Protein AF-M9T5M3-F1 (afdb_monomer_lite)

Structure (mmCIF, N/CA/C/O backbone):
data_AF-M9T5M3-F1
#
_entry.id   AF-M9T5M3-F1
#
loop_
_atom_site.group_PDB
_atom_site.id
_atom_site.type_symbol
_atom_site.label_atom_id
_atom_site.label_alt_id
_atom_site.label_comp_id
_atom_site.label_asym_id
_atom_site.label_entity_id
_atom_site.label_seq_id
_atom_site.pdbx_PDB_ins_code
_atom_site.Cartn_x
_atom_site.Cartn_y
_atom_site.Cartn_z
_atom_site.occupancy
_atom_site.B_iso_or_equiv
_atom_site.auth_seq_id
_atom_site.auth_comp_id
_atom_site.auth_asym_id
_atom_site.auth_atom_id
_atom_site.pdbx_PDB_model_num
ATOM 1 N N . CYS A 1 1 ? 2.938 -10.520 2.383 1.00 91.94 1 CYS A N 1
ATOM 2 C CA . CYS A 1 1 ? 1.800 -9.602 2.569 1.00 91.94 1 CYS A CA 1
ATOM 3 C C . CYS A 1 1 ? 2.097 -8.698 3.754 1.00 91.94 1 CYS A C 1
ATOM 5 O O . CYS A 1 1 ? 2.867 -9.115 4.613 1.00 91.94 1 CYS A O 1
ATOM 7 N N . GLY A 1 2 ? 1.562 -7.479 3.750 1.00 95.75 2 GLY A N 1
ATOM 8 C CA . GLY A 1 2 ? 1.585 -6.534 4.866 1.00 95.75 2 GLY A CA 1
ATOM 9 C C . GLY A 1 2 ? 0.354 -6.690 5.758 1.00 95.75 2 GLY A C 1
ATOM 10 O O . GLY A 1 2 ? -0.485 -7.564 5.518 1.00 95.75 2 GLY A O 1
ATOM 11 N N . GLU A 1 3 ? 0.252 -5.854 6.787 1.00 98.12 3 GLU A N 1
ATOM 12 C CA . GLU A 1 3 ? -0.797 -5.934 7.803 1.00 98.12 3 GLU A CA 1
ATOM 13 C C . GLU A 1 3 ? -1.112 -4.552 8.389 1.00 98.12 3 GLU A C 1
ATOM 15 O O . GLU A 1 3 ? -0.190 -3.818 8.738 1.00 98.12 3 GLU A O 1
ATOM 20 N N . ASN A 1 4 ? -2.405 -4.248 8.546 1.00 98.56 4 ASN A N 1
ATOM 21 C CA . ASN A 1 4 ? -2.890 -3.183 9.425 1.00 98.56 4 ASN A CA 1
ATOM 22 C C . ASN A 1 4 ? -3.733 -3.790 10.551 1.00 98.56 4 ASN A C 1
ATOM 24 O O . ASN A 1 4 ? -4.546 -4.690 10.312 1.00 98.56 4 ASN A O 1
ATOM 28 N N . LEU A 1 5 ? -3.563 -3.253 11.761 1.00 97.81 5 LEU A N 1
ATOM 29 C CA . LEU A 1 5 ? -4.205 -3.725 12.984 1.00 97.81 5 LEU A CA 1
ATOM 30 C C . LEU A 1 5 ? -5.019 -2.612 13.643 1.00 97.81 5 LEU A C 1
ATOM 32 O O . LEU A 1 5 ? -4.622 -1.448 13.628 1.00 97.81 5 LEU A O 1
ATOM 36 N N . PHE A 1 6 ? -6.149 -2.963 14.254 1.00 97.50 6 PHE A N 1
ATOM 37 C CA . PHE A 1 6 ? -6.955 -2.021 15.031 1.00 97.50 6 PHE A CA 1
ATOM 38 C C . PHE A 1 6 ? -7.634 -2.718 16.213 1.00 97.50 6 PHE A C 1
ATOM 40 O O . PHE A 1 6 ? -8.135 -3.837 16.095 1.00 97.50 6 PHE A O 1
ATOM 47 N N . TYR A 1 7 ? -7.657 -2.048 17.363 1.00 95.50 7 TYR A N 1
ATOM 48 C CA . TYR A 1 7 ? -8.208 -2.567 18.614 1.00 95.50 7 TYR A CA 1
ATOM 49 C C . TYR A 1 7 ? -9.290 -1.633 19.148 1.00 95.50 7 TYR A C 1
ATOM 51 O O . TYR A 1 7 ? -9.123 -0.416 19.149 1.00 95.50 7 TYR A O 1
ATOM 59 N N . SER A 1 8 ? -10.385 -2.199 19.656 1.00 95.00 8 SER A N 1
ATOM 60 C CA . SER A 1 8 ? -11.462 -1.426 20.279 1.00 95.00 8 SER A CA 1
ATOM 61 C C . SER A 1 8 ? -12.129 -2.181 21.428 1.00 95.00 8 SER A C 1
ATOM 63 O O . SER A 1 8 ? -12.139 -3.410 21.484 1.00 95.00 8 SER A O 1
ATOM 65 N N . SER A 1 9 ? -12.713 -1.439 22.369 1.00 93.88 9 SER A N 1
ATOM 66 C CA . SER A 1 9 ? -13.536 -1.980 23.459 1.00 93.88 9 SER A CA 1
ATOM 67 C C . SER A 1 9 ? -14.987 -2.257 23.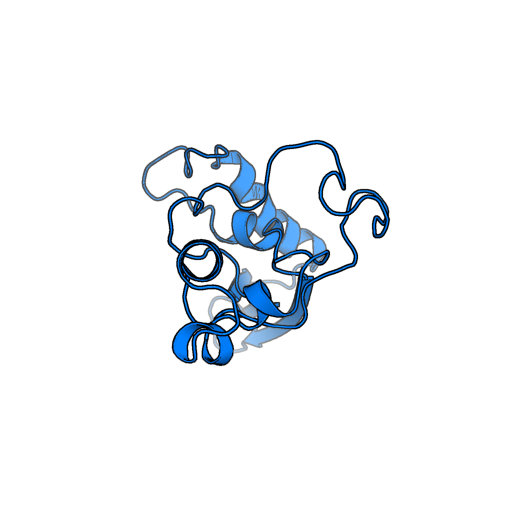037 1.00 93.88 9 SER A C 1
ATOM 69 O O . SER A 1 9 ? -15.687 -3.031 23.696 1.00 93.88 9 SER A O 1
ATOM 71 N N . VAL A 1 10 ? -15.428 -1.655 21.929 1.00 93.19 10 VAL A N 1
ATOM 72 C CA . VAL A 1 10 ? -16.774 -1.759 21.344 1.00 93.19 10 VAL A CA 1
ATOM 73 C C . VAL A 1 10 ? -16.675 -2.108 19.854 1.00 93.19 10 VAL A C 1
ATOM 75 O O . VAL A 1 10 ? -15.649 -1.817 19.239 1.00 93.19 10 VAL A O 1
ATOM 78 N N . PRO A 1 11 ? -17.702 -2.724 19.246 1.00 95.31 11 PRO A N 1
ATOM 79 C CA . PRO A 1 11 ? -17.667 -2.993 17.815 1.00 95.31 11 PRO A CA 1
ATOM 80 C C . PRO A 1 11 ? -17.707 -1.673 17.032 1.00 95.31 11 PRO A C 1
ATOM 82 O O . PRO A 1 11 ? -18.591 -0.845 17.242 1.00 95.31 11 PRO A O 1
ATOM 85 N N . ILE A 1 12 ? -16.748 -1.506 16.128 1.00 97.69 12 ILE A N 1
ATOM 86 C CA . ILE A 1 12 ? -16.584 -0.375 15.211 1.00 97.69 12 ILE A CA 1
ATOM 87 C C . ILE A 1 12 ? -16.892 -0.830 13.771 1.00 97.69 12 ILE A C 1
ATOM 89 O O . ILE A 1 12 ? -16.461 -1.922 13.373 1.00 97.69 12 ILE A O 1
ATOM 93 N N . PRO A 1 13 ? -17.637 -0.042 12.973 1.00 98.19 13 PRO A N 1
ATOM 94 C CA . PRO A 1 13 ? -17.817 -0.300 11.546 1.00 98.19 13 PRO A CA 1
ATOM 95 C C . PRO A 1 13 ? -16.484 -0.295 10.790 1.00 98.19 13 PRO A C 1
ATOM 97 O O . PRO A 1 13 ? -15.629 0.549 11.042 1.00 98.19 13 PRO A O 1
ATOM 100 N N . TRP A 1 14 ? -16.321 -1.174 9.795 1.00 98.44 14 TRP A N 1
ATOM 101 C CA . TRP A 1 14 ? -15.093 -1.217 8.986 1.00 98.44 14 TRP A CA 1
ATOM 102 C C . TRP A 1 14 ? -14.730 0.135 8.366 1.00 98.44 14 TRP A C 1
ATOM 104 O O . TRP A 1 14 ? -13.555 0.477 8.330 1.00 98.44 14 TRP A O 1
ATOM 114 N N . SER A 1 15 ? -15.715 0.929 7.937 1.00 98.44 15 SER A N 1
ATOM 115 C CA . SER A 1 15 ? -15.475 2.270 7.392 1.00 98.44 15 SER A CA 1
ATOM 116 C C . SER A 1 15 ? -14.741 3.188 8.371 1.00 98.44 15 SER A C 1
ATOM 118 O O . SER A 1 15 ? -13.865 3.933 7.957 1.00 98.44 15 SER A O 1
ATOM 120 N N . GLU A 1 16 ? -15.058 3.113 9.665 1.00 98.56 16 GLU A N 1
ATOM 121 C CA . GLU A 1 16 ? -14.385 3.907 10.699 1.00 98.56 16 GLU A CA 1
ATOM 122 C C . GLU A 1 16 ? -12.983 3.366 11.005 1.00 98.56 16 GLU A C 1
ATOM 124 O O . GLU A 1 16 ? -12.069 4.150 11.238 1.00 98.56 16 GLU A O 1
ATOM 129 N N . VAL A 1 17 ? -12.780 2.045 10.935 1.00 98.56 17 VAL A N 1
ATOM 130 C CA . VAL A 1 17 ? -11.445 1.432 11.064 1.00 98.56 17 VAL A CA 1
ATOM 131 C C . VAL A 1 17 ? -10.528 1.870 9.917 1.00 98.56 17 VAL A C 1
ATOM 133 O O . VAL A 1 17 ? -9.406 2.309 10.156 1.00 98.56 17 VAL A O 1
ATOM 136 N N . PHE A 1 18 ? -11.017 1.809 8.673 1.00 98.56 18 PHE A N 1
ATOM 137 C CA . PHE A 1 18 ? -10.279 2.294 7.505 1.00 98.56 18 PHE A CA 1
ATOM 138 C C . PHE A 1 18 ? -10.013 3.797 7.582 1.00 98.56 18 PHE A C 1
ATOM 140 O O . PHE A 1 18 ? -8.911 4.224 7.252 1.00 98.56 18 PHE A O 1
ATOM 147 N N . GLN A 1 19 ? -10.982 4.585 8.055 1.00 98.69 19 GLN A N 1
ATOM 148 C CA . GLN A 1 19 ? -10.789 6.018 8.256 1.00 98.69 19 GLN A CA 1
ATOM 149 C C . GLN A 1 19 ? -9.700 6.295 9.300 1.00 98.69 19 GLN A C 1
ATOM 151 O O . GLN A 1 19 ? -8.822 7.105 9.038 1.00 98.69 19 GLN A O 1
ATOM 156 N N . ALA A 1 20 ? -9.691 5.574 10.425 1.00 98.50 20 ALA A N 1
ATOM 157 C CA . ALA A 1 20 ? -8.671 5.737 11.461 1.00 98.50 20 ALA A CA 1
ATOM 158 C C . ALA A 1 20 ? -7.254 5.434 10.945 1.00 98.50 20 ALA A C 1
ATOM 160 O O . ALA A 1 20 ? -6.319 6.164 11.256 1.00 98.50 20 ALA A O 1
ATOM 161 N N . TRP A 1 21 ? -7.091 4.390 10.126 1.00 98.69 21 TRP A N 1
ATOM 162 C CA . TRP A 1 21 ? -5.822 4.110 9.444 1.00 98.69 21 TRP A CA 1
ATOM 163 C C . TRP A 1 21 ? -5.464 5.171 8.397 1.00 98.69 21 TRP A C 1
ATOM 165 O O . TRP A 1 21 ? -4.291 5.477 8.212 1.00 98.69 21 TRP A O 1
ATOM 175 N N . PHE A 1 22 ? -6.456 5.725 7.700 1.00 98.69 22 PHE A N 1
ATOM 176 C CA . PHE A 1 22 ? -6.254 6.747 6.675 1.00 98.69 22 PHE A CA 1
ATOM 177 C C . PHE A 1 22 ? -5.904 8.123 7.256 1.00 98.69 22 PHE A C 1
ATOM 179 O O . PHE A 1 22 ? -5.158 8.872 6.631 1.00 98.69 22 PHE A O 1
ATOM 186 N N . ASP A 1 23 ? -6.409 8.458 8.442 1.00 98.69 23 ASP A N 1
ATOM 187 C CA . ASP A 1 23 ? -6.197 9.758 9.091 1.00 98.69 23 ASP A CA 1
ATOM 188 C C . ASP A 1 23 ? -4.734 9.999 9.499 1.00 98.69 23 ASP A C 1
ATOM 190 O O . ASP A 1 23 ? -4.328 11.148 9.656 1.00 98.69 23 ASP A O 1
ATOM 194 N N . GLU A 1 24 ? -3.897 8.955 9.542 1.00 98.50 24 GLU A N 1
ATOM 195 C CA . GLU A 1 24 ? -2.436 9.096 9.659 1.00 98.50 24 GLU A CA 1
ATOM 196 C C . GLU A 1 24 ? -1.813 9.933 8.526 1.00 98.50 24 GLU A C 1
ATOM 198 O O . GLU A 1 24 ? -0.697 10.435 8.664 1.00 98.50 24 GLU A O 1
ATOM 203 N N . ARG A 1 25 ? -2.533 10.141 7.413 1.00 97.94 25 ARG A N 1
ATOM 204 C CA . ARG A 1 25 ? -2.114 11.040 6.329 1.00 97.94 25 ARG A CA 1
ATOM 205 C C . ARG A 1 25 ? -1.824 12.466 6.801 1.00 97.94 25 ARG A C 1
ATOM 207 O O . ARG A 1 25 ? -1.043 13.157 6.158 1.00 97.94 25 ARG A O 1
ATOM 214 N N . GLU A 1 26 ? -2.474 12.921 7.874 1.00 98.00 26 GLU A N 1
ATOM 215 C CA . GLU A 1 26 ? -2.292 14.277 8.410 1.00 98.00 26 GLU A CA 1
ATOM 216 C C . GLU A 1 26 ? -0.874 14.477 8.969 1.00 98.00 26 GLU A C 1
ATOM 218 O O . GLU A 1 26 ? -0.364 15.597 8.997 1.00 98.00 26 GLU A O 1
ATOM 223 N N . ASP A 1 27 ? -0.206 13.376 9.324 1.00 98.00 27 ASP A N 1
ATOM 224 C CA . ASP A 1 27 ? 1.162 13.347 9.830 1.00 98.00 27 ASP A CA 1
ATOM 225 C C . ASP A 1 27 ? 2.179 12.875 8.771 1.00 98.00 27 ASP A C 1
ATOM 227 O O . ASP A 1 27 ? 3.326 12.562 9.100 1.00 98.00 27 ASP A O 1
ATOM 231 N N . PHE A 1 28 ? 1.791 12.835 7.492 1.00 98.12 28 PHE A N 1
ATOM 232 C CA . PHE A 1 28 ? 2.619 12.349 6.389 1.00 98.12 28 PHE A CA 1
ATOM 233 C C . PHE A 1 28 ? 2.860 13.414 5.312 1.00 98.12 28 PHE A C 1
ATOM 235 O O . PHE A 1 28 ? 1.932 14.031 4.792 1.00 98.12 28 PHE A O 1
ATOM 242 N N . ILE A 1 29 ? 4.118 13.563 4.898 1.00 97.62 29 ILE A N 1
ATOM 243 C CA . ILE A 1 29 ? 4.528 14.358 3.738 1.00 97.62 29 ILE A CA 1
ATOM 244 C C . ILE A 1 29 ? 5.093 13.410 2.679 1.00 97.62 29 ILE A C 1
ATOM 246 O O . ILE A 1 29 ? 6.056 12.680 2.923 1.00 97.62 29 ILE A O 1
ATOM 250 N N . TYR A 1 30 ? 4.515 13.432 1.477 1.00 97.12 30 TYR A N 1
ATOM 251 C CA . TYR A 1 30 ? 4.975 12.595 0.370 1.00 97.12 30 TYR A CA 1
ATOM 252 C C . TYR A 1 30 ? 6.453 12.861 0.041 1.00 97.12 30 TYR A C 1
ATOM 254 O O . TYR A 1 30 ? 6.880 14.005 -0.088 1.00 97.12 30 TYR A O 1
ATOM 262 N N . GLY A 1 31 ? 7.242 11.794 -0.090 1.00 95.75 31 GLY A N 1
ATOM 263 C CA . GLY A 1 31 ? 8.679 11.857 -0.371 1.00 95.75 31 GLY A CA 1
ATOM 264 C C . GLY A 1 31 ? 9.559 12.204 0.836 1.00 95.75 31 GLY A C 1
ATOM 265 O O . GLY A 1 31 ? 10.747 11.884 0.814 1.00 95.75 31 GLY A O 1
ATOM 266 N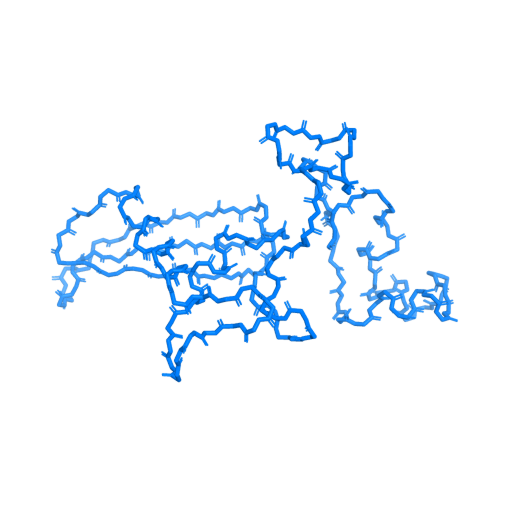 N . GLU A 1 32 ? 8.998 12.786 1.899 1.00 95.50 32 GLU A N 1
ATOM 267 C CA . GLU A 1 32 ? 9.732 13.165 3.115 1.00 95.50 32 GLU A CA 1
ATOM 268 C C . GLU A 1 32 ? 9.475 12.196 4.280 1.00 95.50 32 GLU A C 1
ATOM 270 O O . GLU A 1 32 ? 10.407 11.849 5.008 1.00 95.50 32 GLU A O 1
ATOM 275 N N . GLY A 1 33 ? 8.243 11.698 4.415 1.00 95.56 33 GLY A N 1
ATOM 276 C CA . GLY A 1 33 ? 7.825 10.775 5.466 1.00 95.56 33 GLY A CA 1
ATOM 277 C C . GLY A 1 33 ? 7.067 11.468 6.607 1.00 95.56 33 GLY A C 1
ATOM 278 O O . GLY A 1 33 ? 6.215 12.313 6.333 1.00 95.56 33 GLY A O 1
ATOM 279 N N . PRO A 1 34 ? 7.292 11.078 7.876 1.00 97.12 34 PRO A N 1
ATOM 280 C CA . PRO A 1 34 ? 6.521 11.588 9.008 1.00 97.12 34 PRO A CA 1
ATOM 281 C C . PRO A 1 34 ? 6.834 13.062 9.321 1.00 97.12 34 PRO A C 1
ATOM 283 O O . PRO A 1 34 ? 7.991 13.480 9.274 1.00 97.12 34 PRO A O 1
ATOM 286 N N . THR A 1 35 ? 5.820 13.842 9.706 1.00 97.50 35 THR A N 1
ATOM 287 C CA . THR A 1 35 ? 5.940 15.280 10.038 1.00 97.50 35 THR A CA 1
ATOM 288 C C . THR A 1 35 ? 6.686 15.551 11.349 1.00 97.50 35 THR A C 1
ATOM 290 O O . THR A 1 35 ? 7.213 16.647 11.553 1.00 97.50 35 THR A O 1
ATOM 293 N N . TYR A 1 36 ? 6.756 14.564 12.244 1.00 96.38 36 TYR A N 1
ATOM 294 C CA . TYR A 1 36 ? 7.525 14.607 13.485 1.00 96.38 36 TYR A CA 1
ATOM 295 C C . TYR A 1 36 ? 8.102 13.231 13.833 1.00 96.38 36 TYR A C 1
ATOM 297 O O . TYR A 1 36 ? 7.702 12.194 13.302 1.00 96.38 36 TYR A O 1
ATOM 305 N N . GLU A 1 37 ? 9.079 13.216 14.739 1.00 94.12 37 GLU A N 1
ATOM 306 C CA . GLU A 1 37 ? 9.738 11.982 15.160 1.00 94.12 37 GLU A CA 1
ATOM 307 C C . GLU A 1 37 ? 8.732 11.010 15.795 1.00 94.12 37 GLU A C 1
ATOM 309 O O . GLU A 1 37 ? 8.007 11.369 16.722 1.00 94.12 37 GLU A O 1
ATOM 314 N N . ASN A 1 38 ? 8.731 9.761 15.324 1.00 92.88 38 ASN A N 1
ATOM 315 C CA . ASN A 1 38 ? 7.828 8.691 15.761 1.00 92.88 38 ASN A CA 1
ATOM 316 C C . ASN A 1 38 ? 6.344 8.875 15.395 1.00 92.88 38 ASN A C 1
ATOM 318 O O . ASN A 1 38 ? 5.517 8.134 15.930 1.00 92.88 38 ASN A O 1
ATOM 322 N N . ALA A 1 39 ? 5.989 9.799 14.492 1.00 96.50 39 ALA A N 1
ATOM 323 C CA . ALA A 1 39 ? 4.635 9.816 13.941 1.00 96.50 39 ALA A CA 1
ATOM 324 C C . ALA A 1 39 ? 4.328 8.473 13.258 1.00 96.50 39 ALA A C 1
ATOM 326 O O . ALA A 1 39 ? 5.161 7.924 12.524 1.00 96.50 39 ALA A O 1
ATOM 327 N N . VAL A 1 40 ? 3.140 7.929 13.518 1.00 96.88 40 VAL A N 1
ATOM 328 C CA . VAL A 1 40 ? 2.699 6.671 12.915 1.00 96.88 40 VAL A CA 1
ATOM 329 C C . VAL A 1 40 ? 2.021 7.000 11.593 1.00 96.88 40 VAL A C 1
ATOM 331 O O . VAL A 1 40 ? 1.009 7.683 11.572 1.00 96.88 40 VAL A O 1
ATOM 334 N N . ILE A 1 41 ? 2.621 6.530 10.500 1.00 97.62 41 ILE A N 1
ATOM 335 C CA . ILE A 1 41 ? 2.146 6.752 9.122 1.00 97.62 41 ILE A CA 1
ATOM 336 C C . ILE A 1 41 ? 1.935 5.445 8.348 1.00 97.62 41 ILE A C 1
ATOM 338 O O . ILE A 1 41 ? 1.524 5.452 7.188 1.00 97.62 41 ILE A O 1
ATOM 342 N N . GLY A 1 42 ? 2.302 4.319 8.966 1.00 97.38 42 GLY A N 1
ATOM 343 C CA . GLY A 1 42 ? 2.434 3.032 8.294 1.00 97.38 42 GLY A CA 1
ATOM 344 C C . GLY A 1 42 ? 1.100 2.442 7.849 1.00 97.38 42 GLY A C 1
ATOM 345 O O . GLY A 1 42 ? 1.060 1.758 6.822 1.00 97.38 42 GLY A O 1
ATOM 346 N N . HIS A 1 43 ? 0.016 2.709 8.582 1.00 98.44 43 HIS A N 1
ATOM 347 C CA . HIS A 1 43 ? -1.297 2.223 8.191 1.00 98.44 43 HIS A CA 1
ATOM 348 C C . HIS A 1 43 ? -1.794 2.986 6.967 1.00 98.44 43 HIS A C 1
ATOM 350 O O . HIS A 1 43 ? -2.247 2.348 6.013 1.00 98.44 43 HIS A O 1
ATOM 356 N N . TYR A 1 44 ? -1.637 4.315 6.951 1.00 98.50 44 TYR A N 1
ATOM 357 C CA . TYR A 1 44 ? -1.973 5.135 5.786 1.00 98.50 44 TYR A CA 1
ATOM 358 C C . TYR A 1 44 ? -1.159 4.720 4.560 1.00 98.50 44 TYR A C 1
ATOM 360 O O . TYR A 1 44 ? -1.742 4.413 3.519 1.00 98.50 44 TYR A O 1
ATOM 368 N N . THR A 1 45 ? 0.171 4.637 4.668 1.00 97.94 45 THR A N 1
ATOM 369 C CA . THR A 1 45 ? 1.015 4.299 3.512 1.00 97.94 45 THR A CA 1
ATOM 370 C C . THR A 1 45 ? 0.740 2.897 2.977 1.00 97.94 45 THR A C 1
ATOM 372 O O . THR A 1 45 ? 0.857 2.693 1.772 1.00 97.94 45 THR A O 1
ATOM 375 N N . GLN A 1 46 ? 0.314 1.947 3.818 1.00 98.06 46 GLN A N 1
ATOM 376 C CA . GLN A 1 46 ? -0.144 0.631 3.365 1.00 98.06 46 GLN A CA 1
ATOM 377 C C . GLN A 1 46 ? -1.483 0.709 2.613 1.00 98.06 46 GLN A C 1
ATOM 379 O O . GLN A 1 46 ? -1.645 0.009 1.613 1.00 98.0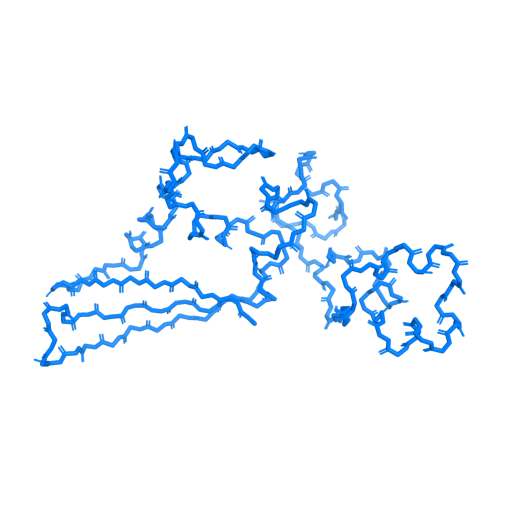6 46 GLN A O 1
ATOM 384 N N . LEU A 1 47 ? -2.429 1.552 3.043 1.00 97.88 47 LEU A N 1
ATOM 385 C CA . LEU A 1 47 ? -3.708 1.729 2.340 1.00 97.88 47 LEU A CA 1
ATOM 386 C C . LEU A 1 47 ? -3.526 2.298 0.930 1.00 97.88 47 LEU A C 1
ATOM 388 O O . LEU A 1 47 ? -4.229 1.880 0.014 1.00 97.88 47 LEU A O 1
ATOM 392 N N . VAL A 1 48 ? -2.585 3.228 0.753 1.00 97.38 48 VAL A N 1
ATOM 393 C CA . VAL A 1 48 ? -2.318 3.880 -0.542 1.00 97.38 48 VAL A CA 1
ATOM 394 C C . VAL A 1 48 ? -1.130 3.272 -1.294 1.00 97.38 48 VAL A C 1
ATOM 396 O O . VAL A 1 48 ? -0.605 3.883 -2.224 1.00 97.38 48 VAL A O 1
ATOM 399 N N . TRP A 1 49 ? -0.673 2.080 -0.904 1.00 97.56 49 TRP A N 1
ATOM 400 C CA . TRP A 1 49 ? 0.487 1.454 -1.532 1.00 97.56 49 TRP A CA 1
ATOM 401 C C . TRP A 1 49 ? 0.144 0.939 -2.932 1.00 97.56 49 TRP A C 1
ATOM 403 O O . TRP A 1 49 ? -0.600 -0.031 -3.063 1.00 97.56 49 TRP A O 1
ATOM 413 N N . TYR A 1 50 ? 0.745 1.518 -3.974 1.00 95.88 50 TYR A N 1
ATOM 414 C CA . TYR A 1 50 ? 0.373 1.278 -5.380 1.00 95.88 50 TYR A CA 1
ATOM 415 C C . TYR A 1 50 ? 0.369 -0.199 -5.796 1.00 95.88 50 TYR A C 1
ATOM 417 O O . TYR A 1 50 ? -0.416 -0.610 -6.646 1.00 95.88 50 TYR A O 1
ATOM 425 N N . LYS A 1 51 ? 1.253 -1.001 -5.193 1.00 94.69 51 LYS A N 1
ATOM 426 C CA . LYS A 1 51 ? 1.398 -2.422 -5.506 1.00 94.69 51 LYS A CA 1
ATOM 427 C C . LYS A 1 51 ? 0.427 -3.316 -4.732 1.00 94.69 51 LYS A C 1
ATOM 429 O O . LYS A 1 51 ? 0.265 -4.473 -5.086 1.00 94.69 51 LYS A O 1
ATOM 434 N N . SER A 1 52 ? -0.198 -2.838 -3.657 1.00 96.50 52 SER A N 1
ATOM 435 C CA . SER A 1 52 ? -1.061 -3.667 -2.803 1.00 96.50 52 SER A CA 1
ATOM 436 C C . SER A 1 52 ? -2.470 -3.786 -3.392 1.00 96.50 52 SER A C 1
ATOM 438 O O . SER A 1 52 ? -3.360 -3.029 -3.024 1.00 96.50 52 SER A O 1
ATOM 440 N N . TYR A 1 53 ? -2.681 -4.737 -4.306 1.00 96.56 53 TYR A N 1
ATOM 441 C CA . TYR A 1 53 ? -3.951 -4.881 -5.038 1.00 96.56 53 TYR A CA 1
ATOM 442 C C . TYR A 1 53 ? -4.904 -5.949 -4.469 1.00 96.56 53 TYR A C 1
ATOM 444 O O . TYR A 1 53 ? -6.058 -6.028 -4.884 1.00 96.56 53 TYR A O 1
ATOM 452 N N . LEU A 1 54 ? -4.452 -6.778 -3.523 1.00 97.00 54 LEU A N 1
ATOM 453 C CA . LEU A 1 54 ? -5.288 -7.750 -2.813 1.00 97.00 54 LEU A CA 1
ATOM 454 C C . LEU A 1 54 ? -5.397 -7.367 -1.343 1.00 97.00 54 LEU A C 1
ATOM 456 O O . LEU A 1 54 ? -4.389 -7.092 -0.690 1.00 97.00 54 LEU A O 1
ATOM 460 N N . ILE A 1 55 ? -6.611 -7.442 -0.806 1.00 98.12 55 ILE A N 1
ATOM 461 C CA . ILE A 1 55 ? -6.891 -7.208 0.607 1.00 98.12 55 ILE A CA 1
ATOM 462 C C . ILE A 1 55 ? -7.796 -8.308 1.162 1.00 98.12 55 ILE A C 1
ATOM 464 O O . ILE A 1 55 ? -8.744 -8.744 0.508 1.00 98.12 55 ILE A O 1
ATOM 468 N N . ALA A 1 56 ? -7.510 -8.755 2.381 1.00 98.38 56 ALA A N 1
ATOM 469 C CA . ALA A 1 56 ? -8.381 -9.645 3.138 1.00 98.38 56 ALA A CA 1
ATOM 470 C C . ALA A 1 56 ? -8.432 -9.196 4.597 1.00 98.38 56 ALA A C 1
ATOM 472 O O . ALA A 1 56 ? -7.389 -9.005 5.218 1.00 98.38 56 ALA A O 1
ATOM 473 N N . CYS A 1 57 ? -9.637 -9.052 5.145 1.00 98.56 57 CYS A N 1
ATOM 474 C CA . CYS A 1 57 ? -9.843 -8.524 6.488 1.00 98.56 57 CYS A CA 1
ATOM 475 C C . CYS A 1 57 ? -10.678 -9.467 7.356 1.00 98.56 57 CYS A C 1
ATOM 477 O O . CYS A 1 57 ? -11.547 -10.186 6.860 1.00 98.56 57 CYS A O 1
ATOM 479 N N . ALA A 1 58 ? -10.436 -9.429 8.662 1.00 98.19 58 ALA A N 1
ATOM 480 C CA . ALA A 1 58 ? -11.178 -10.175 9.665 1.00 98.19 58 ALA A CA 1
ATOM 481 C C . ALA A 1 58 ? -11.292 -9.375 10.967 1.00 98.19 58 ALA A C 1
ATOM 483 O O . ALA A 1 58 ? -10.447 -8.539 11.282 1.00 98.19 58 ALA A O 1
ATOM 484 N N . VAL A 1 59 ? -12.344 -9.655 11.735 1.00 97.38 59 VAL A N 1
ATOM 485 C CA . VAL A 1 59 ? -12.534 -9.125 13.087 1.00 97.38 59 VAL A CA 1
ATOM 486 C C . VAL A 1 59 ? -12.851 -10.274 14.035 1.00 97.38 59 VAL A C 1
ATOM 488 O O . VAL A 1 59 ? -13.622 -11.171 13.693 1.00 97.38 59 VAL A O 1
ATOM 491 N N . SER A 1 60 ? -12.256 -10.247 15.225 1.00 96.06 60 SER A N 1
ATOM 492 C CA . SER A 1 60 ? -12.507 -11.209 16.297 1.00 96.06 60 SER A CA 1
ATOM 493 C C . SER A 1 60 ? -12.933 -10.497 17.575 1.00 96.06 60 SER A C 1
ATOM 495 O O . SER A 1 60 ? -12.433 -9.414 17.882 1.00 96.06 60 SER A O 1
ATOM 497 N N . GLN A 1 61 ? -13.831 -11.125 18.338 1.00 95.19 61 GLN A N 1
ATOM 498 C CA . GLN A 1 61 ? -14.173 -10.696 19.690 1.00 95.19 61 GLN A CA 1
ATOM 499 C C . GLN A 1 61 ? -13.307 -11.453 20.712 1.00 95.19 61 GLN A C 1
ATOM 501 O O . GLN A 1 61 ? -13.351 -12.679 20.787 1.00 95.19 61 GLN A O 1
ATOM 506 N N . CYS A 1 62 ? -12.529 -10.728 21.512 1.00 92.12 62 CYS A N 1
ATOM 507 C CA . CYS A 1 62 ? -11.583 -11.254 22.494 1.00 92.12 62 CYS A CA 1
ATOM 508 C C . CYS A 1 62 ? -12.165 -11.122 23.915 1.00 92.12 62 CYS A C 1
ATOM 510 O O . CYS A 1 62 ? -12.069 -10.070 24.543 1.00 92.12 62 CYS A O 1
ATOM 512 N N . GLU A 1 63 ? -12.794 -12.183 24.434 1.00 80.75 63 GLU A N 1
ATOM 513 C CA . GLU A 1 63 ? -13.592 -12.142 25.680 1.00 80.75 63 GLU A CA 1
ATOM 514 C C . GLU A 1 63 ? -12.802 -11.785 26.956 1.00 80.75 63 GLU A C 1
ATOM 516 O O . GLU A 1 63 ? -13.386 -11.259 27.904 1.00 80.75 63 GLU A O 1
ATOM 521 N N . HIS A 1 64 ? -11.489 -12.036 26.986 1.00 77.56 64 HIS A N 1
ATOM 522 C CA . HIS A 1 64 ? -10.624 -11.821 28.159 1.00 77.56 64 HIS A CA 1
ATOM 523 C C . HIS A 1 64 ? -9.581 -10.710 27.976 1.00 77.56 64 HIS A C 1
ATOM 525 O O . HIS A 1 64 ? -8.648 -10.613 28.773 1.00 77.56 64 HIS A O 1
ATOM 531 N N . ASP A 1 65 ? -9.721 -9.885 26.941 1.00 77.62 65 ASP A N 1
ATOM 532 C CA . ASP A 1 65 ? -8.797 -8.787 26.666 1.00 77.62 65 ASP A CA 1
ATOM 533 C C . ASP A 1 65 ? -9.409 -7.433 27.068 1.00 77.62 65 ASP A C 1
ATOM 535 O O . ASP A 1 65 ? -10.631 -7.250 27.091 1.00 77.62 65 ASP A O 1
ATOM 539 N N . THR A 1 66 ? -8.549 -6.466 27.395 1.00 76.00 66 THR A N 1
ATOM 540 C CA . THR A 1 66 ? -8.943 -5.068 27.636 1.00 76.00 66 THR A CA 1
ATOM 541 C C . THR A 1 66 ? -9.598 -4.486 26.382 1.00 76.00 66 THR A C 1
ATOM 543 O O . THR A 1 66 ? -10.578 -3.741 26.472 1.00 76.00 66 THR A O 1
ATOM 546 N N . TYR A 1 67 ? -9.099 -4.884 25.209 1.00 79.31 67 TYR A N 1
ATOM 547 C CA . TYR A 1 67 ? -9.683 -4.569 23.912 1.00 79.31 67 TYR A CA 1
ATOM 548 C C . TYR A 1 67 ? -10.477 -5.766 23.394 1.00 79.31 67 TYR A C 1
ATOM 550 O O . TYR A 1 67 ? -9.930 -6.751 22.910 1.00 79.31 67 TYR A O 1
ATOM 558 N N . LYS A 1 68 ? -11.802 -5.671 23.512 1.00 91.19 68 LYS A N 1
ATOM 559 C CA . LYS A 1 68 ? -12.727 -6.763 23.195 1.00 91.19 68 LYS A CA 1
ATOM 560 C C . LYS A 1 68 ? -12.848 -7.072 21.709 1.00 91.19 68 LYS A C 1
ATOM 562 O O . LYS A 1 68 ? -13.390 -8.121 21.393 1.00 91.19 68 LYS A O 1
ATOM 567 N N . TYR A 1 69 ? -12.411 -6.190 20.816 1.00 96.06 69 TYR A N 1
ATOM 568 C CA . TYR A 1 69 ? -12.506 -6.379 19.372 1.00 96.06 69 TYR A CA 1
ATOM 569 C C . TYR A 1 69 ? -11.156 -6.115 18.720 1.00 96.06 69 TYR A C 1
ATOM 571 O O . TYR A 1 69 ? -10.574 -5.045 18.911 1.00 96.06 69 TYR A O 1
ATOM 579 N N . PHE A 1 70 ? -10.688 -7.087 17.940 1.00 96.50 70 PHE A N 1
ATOM 580 C CA . PHE A 1 70 ? -9.427 -7.027 17.213 1.00 96.50 70 PHE A CA 1
ATOM 581 C C . PHE A 1 70 ? -9.675 -7.175 15.714 1.00 96.50 70 PHE A C 1
ATOM 583 O O . PHE A 1 70 ? -10.241 -8.175 15.269 1.00 96.50 70 PHE A O 1
ATOM 590 N N . TYR A 1 71 ? -9.267 -6.163 14.956 1.00 98.19 71 TYR A N 1
ATOM 591 C CA . TYR A 1 71 ? -9.435 -6.043 13.515 1.00 98.19 71 TYR A CA 1
ATOM 592 C C . TYR A 1 71 ? -8.078 -6.201 12.842 1.00 98.19 71 TYR A C 1
ATOM 594 O O . TYR A 1 71 ? -7.097 -5.577 13.250 1.00 98.19 71 TYR A O 1
ATOM 602 N N . VAL A 1 72 ? -8.050 -7.005 11.786 1.00 98.25 72 VAL A N 1
ATOM 603 C CA . VAL A 1 72 ? -6.852 -7.299 11.000 1.00 98.25 72 VAL A CA 1
ATOM 604 C C . VAL A 1 72 ? -7.203 -7.165 9.528 1.00 98.25 72 VAL A C 1
ATOM 606 O O . VAL A 1 72 ? -8.207 -7.724 9.090 1.00 98.25 72 VAL A O 1
ATOM 609 N N . CYS A 1 73 ? -6.371 -6.468 8.760 1.00 98.69 73 CYS A N 1
ATOM 610 C CA . CYS A 1 73 ? -6.385 -6.520 7.300 1.00 98.69 73 CYS A CA 1
ATOM 611 C C . CYS A 1 73 ? -4.993 -6.883 6.790 1.00 98.69 73 CYS A C 1
ATOM 613 O O . CYS A 1 73 ? -4.014 -6.234 7.151 1.00 98.69 73 CYS A O 1
ATOM 615 N N . HIS A 1 74 ? -4.916 -7.888 5.922 1.00 98.62 74 HIS A N 1
ATOM 616 C CA . HIS A 1 74 ? -3.711 -8.241 5.184 1.00 98.62 74 HIS A CA 1
ATOM 617 C C . HIS A 1 74 ? -3.756 -7.685 3.767 1.00 98.62 74 HIS A C 1
ATOM 619 O O . HIS A 1 74 ? -4.786 -7.770 3.101 1.00 98.62 74 HIS A O 1
ATOM 625 N N . TYR A 1 75 ? -2.608 -7.191 3.305 1.00 98.00 75 TYR A N 1
ATOM 626 C CA . TYR A 1 75 ? -2.437 -6.561 1.997 1.00 98.00 75 TYR A CA 1
ATOM 627 C C . TYR A 1 75 ? -1.379 -7.318 1.200 1.00 98.00 75 TYR A C 1
ATOM 629 O O . TYR A 1 75 ? -0.269 -7.550 1.691 1.00 98.00 75 TYR A O 1
ATOM 637 N N . CYS A 1 76 ? -1.711 -7.753 -0.009 1.00 95.12 76 CYS A N 1
ATOM 638 C CA . CYS A 1 76 ? -0.803 -8.516 -0.854 1.00 95.12 76 CYS A CA 1
ATOM 639 C C . CYS A 1 76 ? -0.720 -7.890 -2.252 1.00 95.12 76 CYS A C 1
ATOM 641 O O . CYS A 1 76 ? -1.759 -7.623 -2.856 1.00 95.12 76 CYS A O 1
ATOM 643 N N . PRO A 1 77 ? 0.486 -7.751 -2.820 1.00 94.31 77 PRO A N 1
ATOM 644 C CA . PRO A 1 77 ? 1.815 -7.771 -2.191 1.00 94.31 77 PRO A CA 1
ATOM 645 C C . PRO A 1 77 ? 1.952 -6.836 -0.980 1.00 94.31 77 PRO A C 1
ATOM 647 O O . PRO A 1 77 ? 1.087 -6.008 -0.728 1.00 94.31 77 PRO A O 1
ATOM 650 N N . ALA A 1 78 ? 3.006 -7.016 -0.178 1.00 94.12 78 ALA A N 1
ATOM 651 C CA . ALA A 1 78 ? 3.215 -6.173 1.001 1.00 94.12 78 ALA A CA 1
ATOM 652 C C . ALA A 1 78 ? 3.573 -4.736 0.598 1.00 94.12 78 ALA A C 1
ATOM 654 O O . ALA A 1 78 ? 4.396 -4.541 -0.300 1.00 94.12 78 ALA A O 1
ATOM 655 N N . GLY A 1 79 ? 2.995 -3.756 1.293 1.00 94.75 79 GLY A N 1
ATOM 656 C CA . GLY A 1 79 ? 3.429 -2.368 1.219 1.00 94.75 79 GLY A CA 1
ATOM 657 C C . GLY A 1 79 ? 4.615 -2.070 2.130 1.00 94.75 79 GLY A C 1
ATOM 658 O O . GLY A 1 79 ? 5.225 -2.980 2.696 1.00 94.75 79 GLY A O 1
ATOM 659 N N . ASN A 1 80 ? 4.936 -0.782 2.277 1.00 94.62 80 ASN A N 1
ATOM 660 C CA . ASN A 1 80 ? 5.939 -0.275 3.219 1.00 94.62 80 ASN A CA 1
ATOM 661 C C . ASN A 1 80 ? 7.300 -0.988 3.091 1.00 94.62 80 ASN A C 1
ATOM 663 O O . ASN A 1 80 ? 7.945 -1.350 4.076 1.00 94.62 80 ASN A O 1
ATOM 667 N N . VAL A 1 81 ? 7.745 -1.225 1.855 1.00 88.75 81 VAL A N 1
ATOM 668 C CA . VAL A 1 81 ? 9.022 -1.898 1.591 1.00 88.75 81 VAL A CA 1
ATOM 669 C C . VAL A 1 81 ? 10.170 -0.910 1.781 1.00 88.75 81 VAL A C 1
ATOM 671 O O . VAL A 1 81 ? 10.253 0.097 1.077 1.00 88.75 81 VAL A O 1
ATOM 674 N N . LEU A 1 82 ? 11.080 -1.211 2.712 1.00 86.44 82 LEU A N 1
ATOM 675 C CA . LEU A 1 82 ? 12.267 -0.391 2.967 1.00 86.44 82 LEU A CA 1
ATOM 676 C C . LEU A 1 82 ? 13.108 -0.223 1.693 1.00 86.44 82 LEU A C 1
ATOM 678 O O . LEU A 1 82 ? 13.468 -1.195 1.026 1.00 86.44 82 LEU A O 1
ATOM 682 N N . GLY A 1 83 ? 13.469 1.019 1.376 1.00 81.19 83 GLY A N 1
ATOM 683 C CA . GLY A 1 83 ? 14.241 1.337 0.182 1.00 81.19 83 GLY A CA 1
ATOM 684 C C . GLY A 1 83 ? 14.205 2.820 -0.167 1.00 81.19 83 GLY A C 1
ATOM 685 O O . GLY A 1 83 ? 13.762 3.651 0.619 1.00 81.19 83 GLY A O 1
ATOM 686 N N . ILE A 1 84 ? 14.676 3.141 -1.373 1.00 69.81 84 ILE A N 1
ATOM 687 C CA . ILE A 1 84 ? 14.812 4.527 -1.857 1.00 69.81 84 ILE A CA 1
ATOM 688 C C . ILE A 1 84 ? 13.455 5.250 -1.917 1.00 69.81 84 ILE A C 1
ATOM 690 O O . ILE A 1 84 ? 13.406 6.452 -1.695 1.00 69.81 84 ILE A O 1
ATOM 694 N N . ASN A 1 85 ? 12.366 4.513 -2.147 1.00 81.06 85 ASN A N 1
ATOM 695 C CA . ASN A 1 85 ? 11.018 5.063 -2.314 1.00 81.06 85 ASN A CA 1
ATOM 696 C C . ASN A 1 85 ? 10.106 4.756 -1.114 1.00 81.06 85 ASN A C 1
ATOM 698 O O . ASN A 1 85 ? 8.893 4.690 -1.267 1.00 81.06 85 ASN A O 1
ATOM 702 N N . TYR A 1 86 ? 10.671 4.520 0.076 1.00 88.06 86 TYR A N 1
ATOM 703 C CA . TYR A 1 86 ? 9.890 4.100 1.247 1.00 88.06 86 TYR A CA 1
ATOM 704 C C . TYR A 1 86 ? 8.769 5.091 1.612 1.00 88.06 86 TYR A C 1
ATOM 706 O O . TYR A 1 86 ? 7.664 4.669 1.935 1.00 88.06 86 TYR A O 1
ATOM 714 N N . TYR A 1 87 ? 9.023 6.398 1.480 1.00 95.25 87 TYR A N 1
ATOM 715 C CA . TYR A 1 87 ? 8.036 7.464 1.712 1.00 95.25 87 TYR A CA 1
ATOM 716 C C . TYR A 1 87 ? 7.335 7.946 0.433 1.00 95.25 87 TYR A C 1
ATOM 718 O O . TYR A 1 87 ? 6.749 9.025 0.404 1.00 95.25 87 TYR A O 1
ATOM 726 N N . SER A 1 88 ? 7.383 7.155 -0.635 1.00 96.31 88 SER A N 1
ATOM 727 C CA . SER A 1 88 ? 6.668 7.407 -1.886 1.00 96.31 88 SER A CA 1
ATOM 728 C C . SER A 1 88 ? 5.795 6.184 -2.183 1.00 96.31 88 SER A C 1
ATOM 730 O O . SER A 1 88 ? 6.181 5.341 -2.995 1.00 96.31 88 SER A O 1
ATOM 732 N N . PRO A 1 89 ? 4.649 6.034 -1.485 1.00 96.19 89 PRO A N 1
ATOM 733 C CA . PRO A 1 89 ? 3.823 4.822 -1.538 1.00 96.19 89 PRO A CA 1
ATOM 734 C C . PRO A 1 89 ? 3.163 4.590 -2.903 1.00 96.19 89 PRO A C 1
ATOM 736 O O . PRO A 1 89 ? 2.661 3.504 -3.171 1.00 96.19 89 PRO A O 1
ATOM 739 N N . TYR A 1 90 ? 3.183 5.591 -3.774 1.00 96.00 90 TYR A N 1
ATOM 740 C CA . TYR A 1 90 ? 2.791 5.538 -5.175 1.00 96.00 90 TYR A CA 1
ATOM 741 C C . TYR A 1 90 ? 3.687 6.488 -5.971 1.00 96.00 90 TYR A C 1
ATOM 743 O O . TYR A 1 90 ? 4.469 7.235 -5.390 1.00 96.00 90 TYR A O 1
ATOM 751 N N . LYS A 1 91 ? 3.586 6.461 -7.299 1.00 95.31 91 LYS A N 1
ATOM 752 C CA . LYS A 1 91 ? 4.276 7.407 -8.179 1.00 95.31 91 LYS A CA 1
ATOM 753 C C . LYS A 1 91 ? 3.370 8.607 -8.449 1.00 95.31 91 LYS A C 1
ATOM 755 O O . LYS A 1 91 ? 2.258 8.434 -8.937 1.00 95.31 91 LYS A O 1
ATOM 760 N N . GLU A 1 92 ? 3.847 9.815 -8.164 1.00 96.06 92 GLU A N 1
ATOM 761 C CA . GLU A 1 92 ? 3.154 11.043 -8.570 1.00 96.06 92 GLU A CA 1
ATOM 762 C C . GLU A 1 92 ? 3.098 11.182 -10.098 1.00 96.06 92 GLU A C 1
ATOM 764 O O . GLU A 1 92 ? 4.090 10.965 -10.801 1.00 96.06 92 GLU A O 1
ATOM 769 N N . GLY A 1 93 ? 1.935 11.575 -10.613 1.00 96.25 93 GLY A N 1
ATOM 770 C CA . GLY A 1 93 ? 1.705 11.747 -12.041 1.00 96.25 93 GLY A CA 1
ATOM 771 C C . GLY A 1 93 ? 0.226 11.885 -12.382 1.00 96.25 93 GLY A C 1
ATOM 772 O O . GLY A 1 93 ? -0.624 12.026 -11.503 1.00 96.25 93 GLY A O 1
ATOM 773 N N . GLU A 1 94 ? -0.072 11.850 -13.679 1.00 97.06 94 GLU A N 1
ATOM 774 C CA . GLU A 1 94 ? -1.451 11.775 -14.157 1.00 97.06 94 GLU A CA 1
ATOM 775 C C . GLU A 1 94 ? -2.097 10.453 -13.724 1.00 97.06 94 GLU A C 1
ATOM 777 O O . GLU A 1 94 ? -1.447 9.403 -13.694 1.00 97.06 94 GLU A O 1
ATOM 782 N N . GLN A 1 95 ? -3.394 10.507 -13.409 1.00 96.56 95 GLN A N 1
ATOM 783 C CA . GLN A 1 95 ? -4.182 9.319 -13.090 1.00 96.56 95 GLN A CA 1
ATOM 784 C C . GLN A 1 95 ? -4.063 8.298 -14.225 1.00 96.56 95 GLN A C 1
ATOM 786 O O . GLN A 1 95 ? -4.238 8.641 -15.394 1.00 96.56 95 GLN A O 1
ATOM 791 N N . CYS A 1 96 ? -3.741 7.053 -13.875 1.00 97.31 96 CYS A N 1
ATOM 792 C CA . CYS A 1 96 ? -3.501 5.969 -14.828 1.00 97.31 96 CYS A CA 1
ATOM 793 C C . CYS A 1 96 ? -2.421 6.239 -15.897 1.00 97.31 96 CYS A C 1
ATOM 795 O O . CYS A 1 96 ? -2.395 5.555 -16.920 1.00 97.31 96 CYS A O 1
ATOM 797 N N . GLY A 1 97 ? -1.492 7.180 -15.675 1.00 96.94 97 GLY A N 1
ATOM 798 C CA . GLY A 1 97 ? -0.432 7.492 -16.645 1.00 96.94 97 GLY A CA 1
ATOM 799 C C . GLY A 1 97 ? 0.464 6.296 -17.001 1.00 96.94 97 GLY A C 1
ATOM 800 O O . GLY A 1 97 ? 0.955 6.209 -18.125 1.00 96.94 97 GLY A O 1
ATOM 801 N N . ASP A 1 98 ? 0.622 5.346 -16.074 1.00 96.44 98 ASP A N 1
ATOM 802 C CA . ASP A 1 98 ? 1.385 4.107 -16.278 1.00 96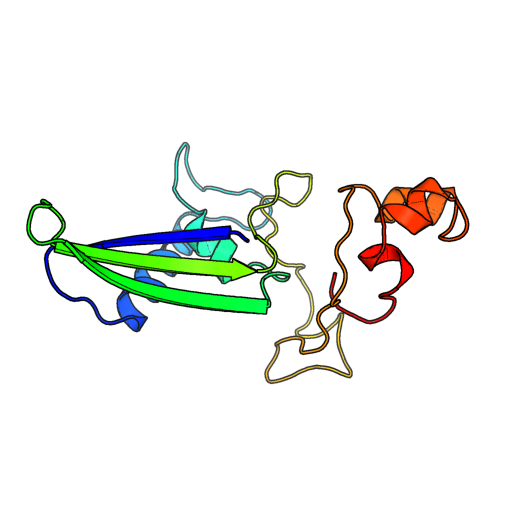.44 98 ASP A CA 1
ATOM 803 C C . ASP A 1 98 ? 0.515 2.920 -16.758 1.00 96.44 98 ASP A C 1
ATOM 805 O O . ASP A 1 98 ? 1.049 1.866 -17.087 1.00 96.44 98 ASP A O 1
ATOM 809 N N . CYS A 1 99 ? -0.811 3.079 -16.840 1.00 97.00 99 CYS A N 1
ATOM 810 C CA . CYS A 1 99 ? -1.770 2.033 -17.230 1.00 97.00 99 CYS A CA 1
ATOM 811 C C . CYS A 1 99 ? -2.938 2.586 -18.085 1.00 97.00 99 CYS A C 1
ATOM 813 O O . CYS A 1 99 ? -4.108 2.348 -17.780 1.00 97.00 99 CYS A O 1
ATOM 815 N N . PRO A 1 100 ? -2.673 3.323 -19.181 1.00 96.56 100 PRO A N 1
ATOM 816 C CA . PRO A 1 100 ? -3.713 4.061 -19.908 1.00 96.56 100 PRO A CA 1
ATOM 817 C C . PRO A 1 100 ? -4.800 3.171 -20.531 1.00 96.56 100 PRO A C 1
ATOM 819 O O . PRO A 1 100 ? -5.917 3.632 -20.753 1.00 96.56 100 PRO A O 1
ATOM 822 N N . SER A 1 101 ? -4.479 1.908 -20.824 1.00 96.75 101 SER A N 1
ATOM 823 C CA . SER A 1 101 ? -5.412 0.929 -21.400 1.00 96.75 101 SER A CA 1
ATOM 824 C C . SER A 1 101 ? -6.153 0.099 -20.348 1.00 96.75 101 SER A C 1
ATOM 826 O O . SER A 1 101 ? -7.116 -0.580 -20.690 1.00 96.75 101 SER A O 1
ATOM 828 N N . ASP A 1 102 ? -5.715 0.158 -19.091 1.00 97.44 102 ASP A N 1
ATOM 829 C CA . ASP A 1 102 ? -6.138 -0.722 -18.000 1.00 97.44 102 ASP A CA 1
ATOM 830 C C . ASP A 1 102 ? -6.542 0.118 -16.780 1.00 97.44 102 ASP A C 1
ATOM 832 O O . ASP A 1 102 ? -6.136 -0.151 -15.650 1.00 97.44 102 ASP A O 1
ATOM 836 N N . CYS A 1 103 ? -7.325 1.168 -17.021 1.00 97.75 103 CYS A N 1
ATOM 837 C CA . CYS A 1 103 ? -7.738 2.145 -16.020 1.00 97.75 103 CYS A CA 1
ATOM 838 C C . CYS A 1 103 ? -9.229 2.015 -15.696 1.00 97.75 103 CYS A C 1
ATOM 840 O O . CYS A 1 103 ? -10.065 2.063 -16.601 1.00 97.75 103 CYS A O 1
ATOM 842 N N . ASP A 1 104 ? -9.555 1.928 -14.410 1.00 98.12 104 ASP A N 1
ATOM 843 C CA . ASP A 1 104 ? -10.920 1.987 -13.888 1.00 98.12 104 ASP A CA 1
ATOM 844 C C . ASP A 1 104 ? -11.005 3.080 -12.817 1.00 98.12 104 ASP A C 1
ATOM 846 O O . ASP A 1 104 ? -10.365 2.988 -11.773 1.00 98.12 104 ASP A O 1
ATOM 850 N N . ASP A 1 105 ? -11.727 4.161 -13.121 1.00 97.00 105 ASP A N 1
ATOM 851 C CA . ASP A 1 105 ? -11.929 5.330 -12.246 1.00 97.00 105 ASP A CA 1
ATOM 852 C C . ASP A 1 105 ? -10.646 5.863 -11.561 1.00 97.00 105 ASP A C 1
ATOM 854 O O . ASP A 1 105 ? -10.614 6.191 -10.376 1.00 97.00 105 ASP A O 1
ATOM 858 N N . GLY A 1 106 ? -9.544 5.931 -12.318 1.00 95.94 106 GLY A N 1
ATOM 859 C CA . GLY A 1 106 ? -8.252 6.424 -11.827 1.00 95.94 106 GLY A CA 1
ATOM 860 C C . GLY A 1 106 ? -7.370 5.374 -11.139 1.00 95.94 106 GLY A C 1
ATOM 861 O O . GLY A 1 106 ? -6.276 5.722 -10.690 1.00 95.94 106 GLY A O 1
ATOM 862 N N . LEU A 1 107 ? -7.797 4.108 -11.093 1.00 97.56 107 LEU A N 1
ATOM 863 C CA . LEU A 1 107 ? -7.028 2.973 -10.581 1.00 97.56 107 LEU A CA 1
ATOM 864 C C . LEU A 1 107 ? -6.563 2.055 -11.717 1.00 97.56 107 LEU A C 1
ATOM 866 O O . LEU A 1 107 ? -7.322 1.731 -12.629 1.00 97.56 107 LEU A O 1
ATOM 870 N N . CYS A 1 108 ? -5.315 1.594 -11.640 1.00 98.19 108 CYS A N 1
ATOM 871 C CA . CYS A 1 108 ? -4.801 0.582 -12.561 1.00 98.19 108 CYS A CA 1
ATOM 872 C C . CYS A 1 108 ? -5.389 -0.801 -12.253 1.00 98.19 108 CYS A C 1
ATOM 874 O O . CYS A 1 108 ? -5.484 -1.206 -11.095 1.00 98.19 108 CYS A O 1
ATOM 876 N N . THR A 1 109 ? -5.717 -1.555 -13.300 1.00 97.75 109 THR A N 1
ATOM 877 C CA . THR A 1 109 ? -6.361 -2.882 -13.233 1.00 97.75 109 THR A CA 1
ATOM 878 C C . THR A 1 109 ? -5.504 -4.005 -13.827 1.00 97.75 109 THR A C 1
ATOM 880 O O . THR A 1 109 ? -5.945 -5.149 -13.918 1.00 97.75 109 THR A O 1
ATOM 883 N N . ASN A 1 110 ? -4.251 -3.701 -14.169 1.00 97.25 110 ASN A N 1
ATOM 884 C CA . ASN A 1 110 ? -3.261 -4.612 -14.739 1.00 97.25 110 ASN A CA 1
ATOM 885 C C . ASN A 1 110 ? -2.080 -4.877 -13.777 1.00 97.25 110 ASN A C 1
ATOM 887 O O . ASN A 1 110 ? -0.938 -4.550 -14.107 1.00 97.25 110 ASN A O 1
ATOM 891 N N . PRO A 1 111 ? -2.298 -5.442 -12.573 1.00 96.94 111 PRO A N 1
ATOM 892 C CA . PRO A 1 111 ? -1.197 -5.769 -11.674 1.00 96.94 111 PRO A CA 1
ATOM 893 C C . PRO A 1 111 ? -0.339 -6.908 -12.240 1.00 96.94 111 PRO A C 1
ATOM 895 O O . PRO A 1 111 ? -0.856 -7.877 -12.800 1.00 96.94 111 PRO A O 1
ATOM 898 N N . CYS A 1 112 ? 0.975 -6.832 -12.036 1.00 95.81 112 CYS A N 1
ATOM 899 C CA . CYS A 1 112 ? 1.880 -7.923 -12.373 1.00 95.81 112 CYS A CA 1
ATOM 900 C C . CYS A 1 112 ? 1.626 -9.123 -11.436 1.00 95.81 112 CYS A C 1
ATOM 902 O O . CYS A 1 112 ? 1.717 -8.977 -10.214 1.00 95.81 112 CYS A O 1
ATOM 904 N N . PRO A 1 113 ? 1.335 -10.332 -11.958 1.00 93.44 113 PRO A N 1
ATOM 905 C CA . PRO A 1 113 ? 1.081 -11.506 -11.119 1.00 93.44 113 PRO A CA 1
ATOM 906 C C . PRO A 1 113 ? 2.367 -12.149 -10.574 1.00 93.44 113 PRO A C 1
ATOM 908 O O . PRO A 1 113 ? 2.299 -13.093 -9.786 1.00 93.44 113 PRO A O 1
ATOM 911 N N . TYR A 1 114 ? 3.536 -11.677 -11.010 1.00 93.38 114 TYR A N 1
ATOM 912 C CA . TYR A 1 114 ? 4.839 -12.202 -10.620 1.00 93.38 114 TYR A CA 1
ATOM 913 C C . TYR A 1 114 ? 5.565 -11.240 -9.684 1.00 93.38 114 TYR A C 1
ATOM 915 O O . TYR A 1 114 ? 5.472 -10.022 -9.810 1.00 93.38 114 TYR A O 1
ATOM 923 N N . GLU A 1 115 ? 6.363 -11.802 -8.782 1.00 91.00 115 GLU A N 1
ATOM 924 C CA . GLU A 1 115 ? 7.192 -11.033 -7.862 1.00 91.00 115 GLU A CA 1
ATOM 925 C C . GLU A 1 115 ? 8.675 -11.169 -8.186 1.00 91.00 115 GLU A C 1
ATOM 927 O O . GLU A 1 115 ? 9.151 -12.214 -8.641 1.00 91.00 115 GLU A O 1
ATOM 932 N N . ASP A 1 116 ? 9.409 -10.098 -7.901 1.00 91.94 116 ASP A N 1
ATOM 933 C CA . ASP A 1 116 ? 10.863 -10.121 -7.895 1.00 91.94 116 ASP A CA 1
ATOM 934 C C . ASP A 1 116 ? 11.356 -10.548 -6.511 1.00 91.94 116 ASP A C 1
ATOM 936 O O . ASP A 1 116 ? 10.965 -9.990 -5.487 1.00 91.94 116 ASP A O 1
ATOM 940 N N . ALA A 1 117 ? 12.263 -11.520 -6.478 1.00 91.62 117 ALA A N 1
ATOM 941 C CA . ALA A 1 117 ? 12.926 -11.956 -5.255 1.00 91.62 117 ALA A CA 1
ATOM 942 C C . ALA A 1 117 ? 14.025 -10.976 -4.806 1.00 91.62 117 ALA A C 1
ATOM 944 O O . ALA A 1 117 ? 14.415 -10.976 -3.639 1.00 91.62 117 ALA A O 1
ATOM 945 N N . LEU A 1 118 ? 14.537 -10.137 -5.718 1.00 90.44 118 LEU A N 1
ATOM 946 C CA . LEU A 1 118 ? 15.572 -9.143 -5.429 1.00 90.44 118 LEU A CA 1
ATOM 947 C C . LEU A 1 118 ? 15.041 -7.725 -5.649 1.00 90.44 118 LEU A C 1
ATOM 949 O O . LEU A 1 118 ? 14.539 -7.384 -6.717 1.00 90.44 118 LEU A O 1
ATOM 953 N N . SER A 1 119 ? 15.263 -6.846 -4.673 1.00 88.00 119 SER A N 1
ATOM 954 C CA . SER A 1 119 ? 14.803 -5.449 -4.721 1.00 88.00 119 SER A CA 1
ATOM 955 C C . SER A 1 119 ? 15.452 -4.606 -5.828 1.00 88.00 119 SER A C 1
ATOM 957 O O . SER A 1 119 ? 14.957 -3.536 -6.173 1.00 88.00 119 SER A O 1
ATOM 959 N N . ASN A 1 120 ? 16.570 -5.059 -6.402 1.00 89.56 120 ASN A N 1
ATOM 960 C CA . ASN A 1 120 ? 17.302 -4.368 -7.463 1.00 89.56 120 ASN A CA 1
ATOM 961 C C . ASN A 1 120 ? 17.118 -5.002 -8.853 1.00 89.56 120 ASN A C 1
ATOM 963 O O . ASN A 1 120 ? 17.900 -4.692 -9.759 1.00 89.56 120 ASN A O 1
ATOM 967 N 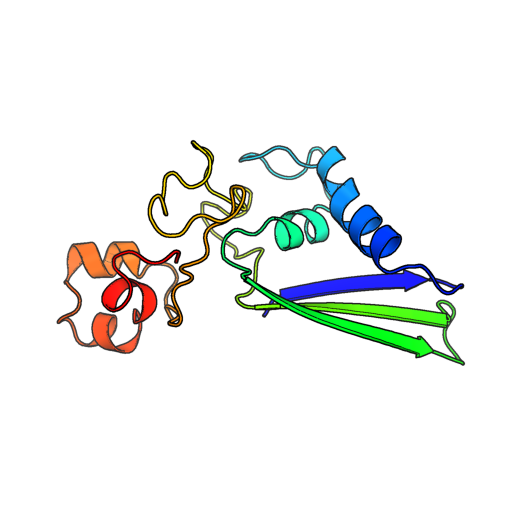N . CYS A 1 121 ? 16.104 -5.849 -9.049 1.00 92.12 121 CYS A N 1
ATOM 968 C CA . CYS A 1 121 ? 15.848 -6.545 -10.312 1.00 92.12 121 CYS A CA 1
ATOM 969 C C . CYS A 1 121 ? 15.736 -5.616 -11.529 1.00 92.12 121 CYS A C 1
ATOM 971 O O . CYS A 1 121 ? 16.348 -5.906 -12.556 1.00 92.12 121 CYS A O 1
ATOM 973 N N . PHE A 1 122 ? 15.130 -4.432 -11.396 1.00 89.38 122 PHE A N 1
ATOM 974 C CA . PHE A 1 122 ? 15.136 -3.413 -12.456 1.00 89.38 122 PHE A CA 1
ATOM 975 C C . PHE A 1 122 ? 16.550 -3.029 -12.928 1.00 89.38 122 PHE A C 1
ATOM 977 O O . PHE A 1 122 ? 16.820 -2.921 -14.129 1.00 89.38 122 PHE A O 1
ATOM 984 N N . LYS A 1 123 ? 17.490 -2.842 -11.989 1.00 91.62 123 LYS A N 1
ATOM 985 C CA . LYS A 1 123 ? 18.891 -2.512 -12.306 1.00 91.62 123 LYS A CA 1
ATOM 986 C C . LYS A 1 123 ? 19.601 -3.708 -12.938 1.00 91.62 123 LYS A C 1
ATOM 988 O O . LYS A 1 123 ? 20.361 -3.530 -13.888 1.00 91.62 123 LYS A O 1
ATOM 993 N N . LEU A 1 124 ? 19.332 -4.915 -12.440 1.00 93.62 124 LEU A N 1
ATOM 994 C CA . LEU A 1 124 ? 19.914 -6.150 -12.960 1.00 93.62 124 LEU A CA 1
ATOM 995 C C . LEU A 1 124 ? 19.429 -6.447 -14.388 1.00 93.62 124 LEU A C 1
ATOM 997 O O . LEU A 1 124 ? 20.271 -6.659 -15.263 1.00 93.62 124 LEU A O 1
ATOM 1001 N N . LYS A 1 125 ? 18.113 -6.374 -14.663 1.00 93.44 125 LYS A N 1
ATOM 1002 C CA . LYS A 1 125 ? 17.515 -6.529 -16.009 1.00 93.44 125 LYS A CA 1
ATOM 1003 C C . LYS A 1 125 ? 18.205 -5.607 -17.008 1.00 93.44 125 LYS A C 1
ATOM 1005 O O . LYS A 1 125 ? 18.600 -6.056 -18.082 1.00 93.44 125 LYS A O 1
ATOM 1010 N N . LYS A 1 126 ? 18.420 -4.341 -16.634 1.00 92.69 126 LYS A N 1
ATOM 1011 C CA . LYS A 1 126 ? 19.093 -3.351 -17.486 1.00 92.69 126 LYS A CA 1
ATOM 1012 C C . LYS A 1 126 ? 20.569 -3.678 -17.748 1.00 92.69 126 LYS A C 1
ATOM 1014 O O . LYS A 1 126 ? 21.058 -3.392 -18.835 1.00 92.69 126 LYS A O 1
ATOM 1019 N N . ALA A 1 127 ? 21.271 -4.261 -16.777 1.00 95.06 127 ALA A N 1
ATOM 1020 C CA . ALA A 1 127 ? 22.697 -4.563 -16.886 1.00 95.06 127 ALA A CA 1
ATOM 1021 C C . ALA A 1 127 ? 23.002 -5.872 -17.639 1.00 95.06 127 ALA A C 1
ATOM 1023 O O . ALA A 1 127 ? 23.963 -5.914 -18.404 1.00 95.06 127 ALA A O 1
ATOM 1024 N N . HIS A 1 128 ? 22.209 -6.934 -17.439 1.00 92.88 128 HIS A N 1
ATOM 1025 C CA . HIS A 1 128 ? 22.539 -8.278 -17.946 1.00 92.88 128 HIS A CA 1
ATOM 1026 C C . HIS A 1 128 ? 21.420 -8.976 -18.739 1.00 92.88 128 HIS A C 1
ATOM 1028 O O . HIS A 1 128 ? 21.639 -10.083 -19.234 1.00 92.88 128 HIS A O 1
ATOM 1034 N N . SER A 1 129 ? 20.261 -8.333 -18.934 1.00 94.12 129 SER A N 1
ATOM 1035 C CA . SER A 1 129 ? 19.051 -8.883 -19.574 1.00 94.12 129 SER A CA 1
ATOM 1036 C C . SER A 1 129 ? 18.407 -10.068 -18.837 1.00 94.12 129 SER A C 1
ATOM 1038 O O . SER A 1 129 ? 19.033 -10.758 -18.037 1.00 94.12 129 SER A O 1
ATOM 1040 N N . CYS A 1 130 ? 17.155 -10.374 -19.178 1.00 94.88 130 CYS A N 1
ATOM 1041 C CA . CYS A 1 130 ? 16.408 -11.509 -18.622 1.00 94.88 130 CYS A CA 1
ATOM 1042 C C . CYS A 1 130 ? 16.914 -12.894 -19.057 1.00 94.88 130 CYS A C 1
ATOM 1044 O O . CYS A 1 130 ? 16.385 -13.905 -18.613 1.00 94.88 130 CYS A O 1
ATOM 1046 N N . LYS A 1 131 ? 17.940 -12.963 -19.919 1.00 95.31 131 LYS A N 1
ATOM 1047 C CA . LYS A 1 131 ? 18.596 -14.227 -20.299 1.00 95.31 131 LYS A CA 1
ATOM 1048 C C . LYS A 1 131 ? 19.669 -14.662 -19.303 1.00 95.31 131 LYS A C 1
ATOM 1050 O O . LYS A 1 131 ? 20.150 -15.788 -19.383 1.00 95.31 131 LYS A O 1
ATOM 1055 N N . HIS A 1 132 ? 20.101 -13.766 -18.415 1.00 96.00 132 HIS A N 1
ATOM 1056 C CA . HIS A 1 132 ? 21.098 -14.103 -17.411 1.00 96.00 132 HIS A CA 1
ATOM 1057 C C . HIS A 1 132 ? 20.470 -15.030 -16.357 1.00 96.00 132 HIS A C 1
ATOM 1059 O O . HIS A 1 132 ? 19.455 -14.635 -15.782 1.00 96.00 132 HIS A O 1
ATOM 1065 N N . PRO A 1 133 ? 21.068 -16.195 -16.030 1.00 95.38 133 PRO A N 1
ATOM 1066 C CA . PRO A 1 133 ? 20.444 -17.200 -15.160 1.00 95.38 133 PRO A CA 1
ATOM 1067 C C . PRO A 1 133 ? 19.926 -16.640 -13.830 1.00 95.38 133 PRO A C 1
ATOM 1069 O O . PRO A 1 133 ? 18.776 -16.856 -13.471 1.00 95.38 133 PRO A O 1
ATOM 1072 N N . LEU A 1 134 ? 20.737 -15.815 -13.153 1.00 93.62 134 LEU A N 1
ATOM 1073 C CA . LEU A 1 134 ? 20.349 -15.189 -11.883 1.00 93.62 134 LEU A CA 1
ATOM 1074 C C . LEU A 1 134 ? 19.131 -14.260 -12.012 1.00 93.62 134 LEU A C 1
ATOM 1076 O O . LEU A 1 134 ? 18.308 -14.208 -11.106 1.00 93.62 134 LEU A O 1
ATOM 1080 N N . ILE A 1 135 ? 19.008 -13.532 -13.122 1.00 95.25 135 ILE A N 1
ATOM 1081 C CA . ILE A 1 135 ? 17.887 -12.611 -13.352 1.00 95.25 135 ILE A CA 1
ATOM 1082 C C . ILE A 1 135 ? 16.649 -13.409 -13.734 1.00 95.25 135 ILE A C 1
ATOM 1084 O O . ILE A 1 135 ? 15.571 -13.148 -13.220 1.00 95.25 135 ILE A O 1
ATOM 1088 N N . GLN A 1 136 ? 16.814 -14.409 -14.595 1.00 93.81 136 GLN A N 1
ATOM 1089 C CA . GLN A 1 136 ? 15.724 -15.280 -15.009 1.00 93.81 136 GLN A CA 1
ATOM 1090 C C . GLN A 1 136 ? 15.065 -15.985 -13.816 1.00 93.81 136 GLN A C 1
ATOM 1092 O O . GLN A 1 136 ? 13.851 -16.119 -13.802 1.00 93.81 136 GLN A O 1
ATOM 1097 N N . GLU A 1 137 ? 15.854 -16.405 -12.823 1.00 94.62 137 GLU A N 1
ATOM 1098 C CA . GLU A 1 137 ? 15.366 -17.109 -11.631 1.00 94.62 137 GLU A CA 1
ATOM 1099 C C . GLU A 1 137 ? 14.785 -16.176 -10.556 1.00 94.62 137 GLU A C 1
ATOM 1101 O O . GLU A 1 137 ? 13.871 -16.563 -9.833 1.00 94.62 137 GLU A O 1
ATOM 1106 N N . ASN A 1 138 ? 15.306 -14.951 -10.425 1.00 95.69 138 ASN A N 1
ATOM 1107 C CA . ASN A 1 138 ? 14.984 -14.080 -9.288 1.00 95.69 138 ASN A CA 1
ATOM 1108 C C . ASN A 1 138 ? 14.181 -12.826 -9.652 1.00 95.69 138 ASN A C 1
ATOM 1110 O O . ASN A 1 138 ? 13.729 -12.126 -8.752 1.00 95.69 138 ASN A O 1
ATOM 1114 N N . CYS A 1 139 ? 14.014 -12.514 -10.935 1.00 95.56 139 CYS A N 1
ATOM 1115 C CA . CYS A 1 139 ? 13.416 -11.264 -11.400 1.00 95.56 139 CYS A CA 1
ATOM 1116 C C . CYS A 1 139 ? 12.214 -11.516 -12.315 1.00 95.56 139 CYS A C 1
ATOM 1118 O O . CYS A 1 139 ? 12.143 -10.974 -13.420 1.00 95.56 139 CYS A O 1
ATOM 1120 N N . HIS A 1 140 ? 11.299 -12.390 -11.887 1.00 95.00 140 HIS A N 1
ATOM 1121 C CA . HIS A 1 140 ? 10.143 -12.782 -12.689 1.00 95.00 140 HIS A CA 1
ATOM 1122 C C . HIS A 1 140 ? 9.220 -11.608 -12.992 1.00 95.00 140 HIS A C 1
ATOM 1124 O O . HIS A 1 140 ? 8.825 -11.462 -14.142 1.00 95.00 140 HIS A O 1
ATOM 1130 N N . GLY A 1 141 ? 8.917 -10.754 -12.012 1.00 93.81 141 GLY A N 1
ATOM 1131 C CA . GLY A 1 141 ? 8.110 -9.560 -12.255 1.00 93.81 141 GLY A CA 1
ATOM 1132 C C . GLY A 1 141 ? 8.785 -8.648 -13.273 1.00 93.81 141 GLY A C 1
ATOM 1133 O O . GLY A 1 141 ? 8.209 -8.358 -14.315 1.00 93.81 141 GLY A O 1
ATOM 1134 N N . SER A 1 142 ? 10.068 -8.338 -13.067 1.00 93.56 142 SER A N 1
ATOM 1135 C CA . SER A 1 142 ? 10.819 -7.474 -13.981 1.00 93.56 142 SER A CA 1
ATOM 1136 C C . SER A 1 142 ? 10.892 -8.065 -15.390 1.00 93.56 142 SER A C 1
ATOM 1138 O O . SER A 1 142 ? 11.003 -7.315 -16.353 1.00 93.56 142 SER A O 1
ATOM 1140 N N . CYS A 1 143 ? 10.923 -9.390 -15.541 1.00 94.50 143 CYS A N 1
ATOM 1141 C CA . CYS A 1 143 ? 11.174 -10.053 -16.821 1.00 94.50 143 CYS A CA 1
ATOM 1142 C C . CYS A 1 143 ? 9.936 -10.549 -17.561 1.00 94.50 143 CYS A C 1
ATOM 1144 O O . CYS A 1 143 ? 10.033 -10.768 -18.767 1.00 94.50 143 CYS A O 1
ATOM 1146 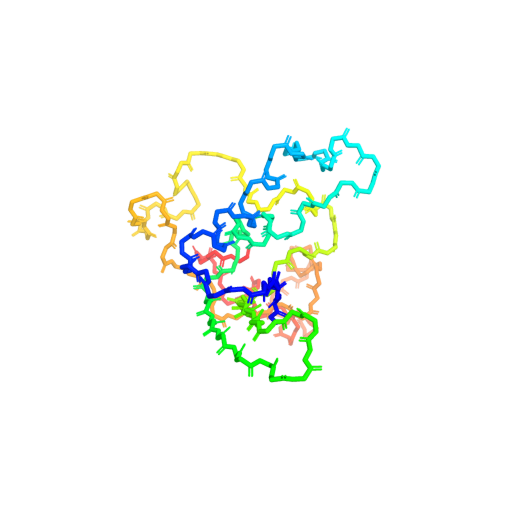N N . LEU A 1 144 ? 8.829 -10.774 -16.859 1.00 94.56 144 LEU A N 1
ATOM 1147 C CA . LEU A 1 144 ? 7.595 -11.324 -17.419 1.00 94.56 144 LEU A CA 1
ATOM 1148 C C . LEU A 1 144 ? 6.464 -10.294 -17.474 1.00 94.56 144 LEU A C 1
ATOM 1150 O O . LEU A 1 144 ? 5.481 -10.553 -18.159 1.00 94.56 144 LEU A O 1
ATOM 1154 N N . CYS A 1 145 ? 6.612 -9.160 -16.788 1.00 94.00 145 CYS A N 1
ATOM 1155 C CA . CYS A 1 145 ? 5.681 -8.042 -16.832 1.00 94.00 145 CYS A CA 1
ATOM 1156 C C . CYS A 1 145 ? 6.359 -6.849 -17.509 1.00 94.00 145 CYS A C 1
ATOM 1158 O O . CYS A 1 145 ? 7.314 -6.277 -16.979 1.00 94.00 145 CYS A O 1
ATOM 1160 N N . ASP A 1 146 ? 5.892 -6.501 -18.705 1.00 87.31 146 ASP A N 1
ATOM 1161 C CA . ASP A 1 146 ? 6.414 -5.364 -19.474 1.00 87.31 146 ASP A CA 1
ATOM 1162 C C . ASP A 1 146 ? 5.413 -4.196 -19.528 1.00 87.31 146 ASP A C 1
ATOM 1164 O O . ASP A 1 146 ? 5.828 -3.057 -19.748 1.00 87.31 146 ASP A O 1
ATOM 1168 N N . SER A 1 147 ? 4.118 -4.462 -19.321 1.00 90.25 147 SER A N 1
ATOM 1169 C CA . SER A 1 147 ? 3.039 -3.458 -19.344 1.00 90.25 147 SER A CA 1
ATOM 1170 C C . SER A 1 147 ? 2.267 -3.353 -18.030 1.00 90.25 147 SER A C 1
ATOM 1172 O O . SER A 1 147 ? 1.554 -2.379 -17.813 1.00 90.25 147 SER A O 1
ATOM 1174 N N . GLU A 1 148 ? 2.386 -4.363 -17.178 1.00 95.12 148 GLU A N 1
ATOM 1175 C CA . GLU A 1 148 ? 1.697 -4.483 -15.904 1.00 95.12 148 GLU A CA 1
ATOM 1176 C C . GLU A 1 148 ? 2.392 -3.670 -14.805 1.00 95.12 148 GLU A C 1
ATOM 1178 O O . GLU A 1 148 ? 3.607 -3.457 -14.825 1.00 95.12 148 GLU A O 1
ATOM 1183 N N . ILE A 1 149 ? 1.619 -3.254 -13.804 1.00 94.19 149 ILE A N 1
ATOM 1184 C CA . ILE A 1 149 ? 2.119 -2.500 -12.652 1.00 94.19 149 ILE A CA 1
ATOM 1185 C C . ILE A 1 149 ? 2.925 -3.427 -11.738 1.00 94.19 149 ILE A C 1
ATOM 1187 O O . ILE A 1 149 ? 2.412 -4.449 -11.270 1.00 94.19 149 ILE A O 1
ATOM 1191 N N . GLN A 1 150 ? 4.181 -3.053 -11.478 1.00 84.06 150 GLN A N 1
ATOM 1192 C CA . GLN A 1 150 ? 5.147 -3.808 -10.676 1.00 84.06 150 GLN A CA 1
ATOM 1193 C C . GLN A 1 150 ? 5.672 -3.011 -9.490 1.00 84.06 150 GLN A C 1
ATOM 1195 O O . GLN A 1 150 ? 6.064 -1.850 -9.721 1.00 84.06 150 GLN A O 1
#

Organism: Iguana iguana (NCBI:txid8517)

pLDDT: mean 94.63, std 4.89, range [69.81, 98.69]

InterPro domains:
  IPR001283 Cysteine-rich secretory protein-related [PR00837] (17-30)
  IPR001283 Cysteine-rich secretory protein-related [PR00837] (41-57)
  IPR001283 Cysteine-rich secretory protein-related [PR00837] (70-83)
  IPR001283 Cysteine-rich secretory protein-related [PTHR10334] (1-96)
  IPR003582 ShKT domain [PS51670] (112-145)
  IPR013871 Cysteine-rich secretory protein [PF08562] (96-150)
  IPR014044 CAP domain [PF00188] (13-75)
  IPR014044 CAP domain [SM00198] (1-83)
  IPR018244 Allergen V5/Tpx-1-related, conserved site [PS01009] (42-52)
  IPR018244 Allergen V5/Tpx-1-related, conserved site [PS01010] (70-81)
  IPR035940 CAP superfamily [G3DSA:3.40.33.10] (1-106)
  IPR035940 CAP superfamily [SSF55797] (1-88)
  IPR042076 Crisp-like domain [G3DSA:1.10.10.740] (107-148)

Sequence (150 aa):
CGENLFYSSVPIPWSEVFQAWFDEREDFIYGEGPTYENAVIGHYTQLVWYKSYLIACAVSQCEHDTYKYFYVCHYCPAGNVLGINYYSPYKEGEQCGDCPSDCDDGLCTNPCPYEDALSNCFKLKKAHSCKHPLIQENCHGSCLCDSEIQ

Radius of gyration: 18.15 Å; chains: 1; bounding box: 40×32×50 Å

Foldseek 3Di:
DAKDKDFAQDDDDVVVVLVVLQVLVVQADAQPGGVDPPRDNQSNLQVLQLQFPDKDKDKAQDPPDPGRIMIMMDTPPGFQDDDNRNRHSDDDDPQCPLPPPQDDPSHGNFAQPDDAQDPCLLVVCVVPNCVPPVSVVGVCSVHVPPRHDD

Secondary structure (DSSP, 8-state):
-EEEEEEESS---HHHHHHHHHGGGGGEETTTEESSTT---HHHHHHT-TT--EEEEEEEE-TTSSS-EEEEEEEES-----STTTT-SS--SSTTTT-TTSEETTEE--B-S--BSSTTHHHHHHHH-TTSHHHHHHBHHHHH-SSSB-